Protein AF-A0A0A9VS03-F1 (afdb_monomer_lite)

Secondary structure (DSSP, 8-state):
--HHHHHHHHHHHHHTTTS-----HHHHHHHHHHHHHHHHHHHHHHHHHTT-TTSHHHHHHHHHHHHHHHHHHHHHHHHS---GGGHHHHHHHHHHHHHHHHHHHHHS--GGG-S-----------------------

Foldseek 3Di:
DPPPVVVVVVVVVVVVPPDPPPDDPLLVQLVVLLVVLVVLVVVLVVCVVVVVVVCNVVSLVVNVVSLVSLVVSLVVLVPDDGDPVCVVVSVVSNVSSVVSNVSSCVVPPDVVVPDDPPPPPPPPDDPPPPPPDDDDDD

Structure (mmCIF, N/CA/C/O backbone):
data_AF-A0A0A9VS03-F1
#
_entry.id   AF-A0A0A9VS03-F1
#
loop_
_atom_site.group_PDB
_atom_site.id
_atom_site.type_symbol
_atom_site.label_atom_id
_atom_site.label_alt_id
_atom_site.label_comp_id
_atom_site.label_asym_id
_atom_site.label_entity_id
_atom_site.label_seq_id
_atom_site.pdbx_PDB_ins_code
_atom_site.Cartn_x
_atom_site.Cartn_y
_atom_site.Cartn_z
_atom_site.occupancy
_atom_site.B_iso_or_equiv
_atom_site.auth_seq_id
_atom_site.auth_comp_id
_atom_site.auth_asym_id
_atom_site.auth_atom_id
_atom_site.pdbx_PDB_model_num
ATOM 1 N N . GLN A 1 1 ? -9.333 -26.840 -5.878 1.00 48.28 1 GLN A N 1
ATOM 2 C CA . GLN A 1 1 ? -10.543 -26.014 -5.694 1.00 48.28 1 GLN A CA 1
ATOM 3 C C . GLN A 1 1 ? -10.181 -24.786 -4.852 1.00 48.28 1 GLN A C 1
ATOM 5 O O . GLN A 1 1 ? -10.149 -24.906 -3.639 1.00 48.28 1 GLN A O 1
ATOM 10 N N . PRO A 1 2 ? -9.818 -23.644 -5.466 1.00 50.78 2 PRO A N 1
ATOM 11 C CA . PRO A 1 2 ? -9.518 -22.394 -4.753 1.00 50.78 2 PRO A CA 1
ATOM 12 C C . PRO A 1 2 ? -10.656 -21.353 -4.819 1.00 50.78 2 PRO A C 1
ATOM 14 O O . PRO A 1 2 ? -10.495 -20.239 -4.339 1.00 50.78 2 PRO A O 1
ATOM 17 N N . ALA A 1 3 ? -11.798 -21.688 -5.430 1.00 46.78 3 ALA A N 1
ATOM 18 C CA . ALA A 1 3 ? -12.882 -20.735 -5.681 1.00 46.78 3 ALA A CA 1
ATOM 19 C C . ALA A 1 3 ? -13.677 -20.356 -4.416 1.00 46.78 3 ALA A C 1
ATOM 21 O O . ALA A 1 3 ? -14.200 -19.251 -4.332 1.00 46.78 3 ALA A O 1
ATOM 22 N N . GLU A 1 4 ? -13.731 -21.222 -3.401 1.00 44.91 4 GLU A N 1
ATOM 23 C CA . GLU A 1 4 ? -14.587 -20.971 -2.232 1.00 44.91 4 GLU A CA 1
ATOM 24 C C . GLU A 1 4 ? -14.047 -19.891 -1.289 1.00 44.91 4 GLU A C 1
ATOM 26 O O . GLU A 1 4 ? -14.822 -19.188 -0.645 1.00 44.91 4 GLU A O 1
ATOM 31 N N . MET A 1 5 ? -12.728 -19.680 -1.258 1.00 49.25 5 MET A N 1
ATOM 32 C CA . MET A 1 5 ? -12.121 -18.692 -0.362 1.00 49.25 5 MET A CA 1
ATOM 33 C C . MET A 1 5 ? -12.408 -17.247 -0.805 1.00 49.25 5 MET A C 1
ATOM 35 O O . MET A 1 5 ? -12.591 -16.367 0.034 1.00 49.25 5 MET A O 1
ATOM 39 N N . TYR A 1 6 ? -12.524 -17.007 -2.117 1.00 47.53 6 TYR A N 1
ATOM 40 C CA . TYR A 1 6 ? -12.838 -15.685 -2.673 1.00 47.53 6 TYR A CA 1
ATOM 41 C C . TYR A 1 6 ? -14.302 -15.288 -2.457 1.00 47.53 6 TYR A C 1
ATOM 43 O O . TYR A 1 6 ? -14.601 -14.111 -2.254 1.00 47.53 6 TYR A O 1
ATOM 51 N N . HIS A 1 7 ? -15.220 -16.258 -2.448 1.00 41.38 7 HIS A N 1
ATOM 52 C CA . HIS A 1 7 ? -16.646 -15.987 -2.259 1.00 41.38 7 HIS A CA 1
ATOM 53 C C . HIS A 1 7 ? -16.989 -15.565 -0.829 1.00 41.38 7 HIS A C 1
ATOM 55 O O . HIS A 1 7 ? -17.869 -14.728 -0.640 1.00 41.38 7 HIS A O 1
ATOM 61 N N . ILE A 1 8 ? -16.264 -16.074 0.170 1.00 50.94 8 ILE A N 1
ATOM 62 C CA . ILE A 1 8 ? -16.481 -15.703 1.575 1.00 50.94 8 ILE A CA 1
ATOM 63 C C . ILE A 1 8 ? -16.052 -14.249 1.822 1.00 50.94 8 ILE A C 1
ATOM 65 O O . ILE A 1 8 ? -16.776 -13.499 2.474 1.00 50.94 8 ILE A O 1
ATOM 69 N N . ILE A 1 9 ? -14.927 -13.817 1.242 1.00 53.84 9 ILE A N 1
ATOM 70 C CA . ILE A 1 9 ? -14.449 -12.428 1.354 1.00 53.84 9 ILE A CA 1
ATOM 71 C C . ILE A 1 9 ? -15.432 -11.467 0.665 1.00 53.84 9 ILE A C 1
ATOM 73 O O . ILE A 1 9 ? -15.779 -10.425 1.222 1.00 53.84 9 ILE A O 1
ATOM 77 N N . LEU A 1 10 ? -15.951 -11.846 -0.508 1.00 50.28 10 LEU A N 1
ATOM 78 C CA . LEU A 1 10 ? -16.923 -11.038 -1.247 1.00 50.28 10 LEU A CA 1
ATOM 79 C C . LEU A 1 10 ? -18.283 -10.947 -0.527 1.00 50.28 10 LEU A C 1
ATOM 81 O O . LEU A 1 10 ? -18.893 -9.883 -0.496 1.00 50.28 10 LEU A O 1
ATOM 85 N N . ALA A 1 11 ? -18.757 -12.035 0.087 1.00 51.19 11 ALA A N 1
ATOM 86 C CA . ALA A 1 11 ? -20.044 -12.062 0.787 1.00 51.19 11 ALA A CA 1
ATOM 87 C C . ALA A 1 11 ? -20.045 -11.224 2.079 1.00 51.19 11 ALA A C 1
ATOM 89 O O . ALA A 1 11 ? -21.057 -10.596 2.407 1.00 51.19 11 ALA A O 1
ATOM 90 N N . VAL A 1 12 ? -18.906 -11.164 2.781 1.00 53.72 12 VAL A N 1
ATOM 91 C CA . VAL A 1 12 ? -18.717 -10.248 3.916 1.00 53.72 12 VAL A CA 1
ATOM 92 C C . VAL A 1 12 ? -18.774 -8.796 3.436 1.00 53.72 12 VAL A C 1
ATOM 94 O O . VAL A 1 12 ? -19.482 -7.997 4.039 1.00 53.72 12 VAL A O 1
ATOM 97 N N . LEU A 1 13 ? -18.124 -8.464 2.315 1.00 50.28 13 LEU A N 1
ATOM 98 C CA . LEU A 1 13 ? -18.147 -7.110 1.747 1.00 50.28 13 LEU A CA 1
ATOM 99 C C . LEU A 1 13 ? -19.544 -6.680 1.268 1.00 50.28 13 LEU A C 1
ATOM 101 O O . LEU A 1 13 ? -19.938 -5.539 1.489 1.00 50.28 13 LEU A O 1
ATOM 105 N N . VAL A 1 14 ? -20.325 -7.583 0.663 1.00 51.22 14 VAL A N 1
ATOM 106 C CA . VAL A 1 14 ? -21.663 -7.256 0.127 1.00 51.22 14 VAL A CA 1
ATOM 107 C C . VAL A 1 14 ? -22.730 -7.152 1.228 1.00 51.22 14 VAL A C 1
ATOM 109 O O . VAL A 1 14 ? -23.650 -6.344 1.111 1.00 51.22 14 VAL A O 1
ATOM 112 N N . SER A 1 15 ? -22.594 -7.885 2.339 1.00 47.66 15 SER A N 1
ATOM 113 C CA . SER A 1 15 ? -23.555 -7.807 3.459 1.00 47.66 15 SER A CA 1
ATOM 114 C C . SER A 1 15 ? -23.471 -6.493 4.251 1.00 47.66 15 SER A C 1
ATOM 116 O O . SER A 1 15 ? -24.389 -6.170 5.001 1.00 47.66 15 SER A O 1
ATOM 118 N N . LEU A 1 16 ? -22.408 -5.707 4.059 1.00 51.84 16 LEU A N 1
ATOM 119 C CA . LEU A 1 16 ? -22.243 -4.368 4.635 1.00 51.84 16 LEU A CA 1
ATOM 120 C C . LEU A 1 16 ? -22.946 -3.255 3.833 1.00 51.84 16 LEU A C 1
ATOM 122 O O . LEU A 1 16 ? -23.105 -2.153 4.349 1.00 51.84 16 LEU A O 1
ATOM 126 N N . VAL A 1 17 ? -23.411 -3.524 2.606 1.00 50.47 17 VAL A N 1
ATOM 127 C CA . VAL A 1 17 ? -23.938 -2.491 1.686 1.00 50.47 17 VAL A CA 1
ATOM 128 C C . VAL A 1 17 ? -25.408 -2.118 1.975 1.00 50.47 17 VAL A C 1
ATOM 130 O O . VAL A 1 17 ? -25.871 -1.058 1.565 1.00 50.47 17 VAL A O 1
ATOM 133 N N . GLY A 1 18 ? -26.159 -2.954 2.706 1.00 41.56 18 GLY A N 1
ATOM 134 C CA . GLY A 1 18 ? -27.603 -2.764 2.949 1.00 41.56 18 GLY A CA 1
ATOM 135 C C . GLY A 1 18 ? -27.980 -1.905 4.164 1.00 41.56 18 GLY A C 1
ATOM 136 O O . GLY A 1 18 ? -29.135 -1.513 4.316 1.00 41.56 18 GLY A O 1
ATOM 137 N N . THR A 1 19 ? -27.022 -1.589 5.028 1.00 45.44 19 THR A N 1
ATOM 138 C CA . THR A 1 19 ? -27.190 -0.663 6.155 1.00 45.44 19 THR A CA 1
ATOM 139 C C . THR A 1 19 ? -26.235 0.487 5.914 1.00 45.44 19 THR A C 1
ATOM 141 O O . THR A 1 19 ? -25.070 0.214 5.662 1.00 45.44 19 THR A O 1
ATOM 144 N N . ALA A 1 20 ? -26.691 1.740 5.967 1.00 44.69 20 ALA A N 1
ATOM 145 C CA . ALA A 1 20 ? -25.846 2.923 5.807 1.00 44.69 20 ALA A CA 1
ATOM 146 C C . ALA A 1 20 ? -24.777 3.002 6.919 1.00 44.69 20 ALA A C 1
ATOM 148 O O . ALA A 1 20 ? -24.897 3.753 7.880 1.00 44.69 20 ALA A O 1
ATOM 149 N N . TRP A 1 21 ? -23.734 2.185 6.799 1.00 50.12 21 TRP A N 1
ATOM 150 C CA . TRP A 1 21 ? -22.469 2.312 7.490 1.00 50.12 21 TRP A CA 1
ATOM 151 C C . TRP A 1 21 ? -21.654 3.274 6.647 1.00 50.12 21 TRP A C 1
ATOM 153 O O . TRP A 1 21 ? -20.935 2.861 5.741 1.00 50.12 21 TRP A O 1
ATOM 163 N N . SER A 1 22 ? -21.774 4.574 6.905 1.00 57.59 22 SER A N 1
ATOM 164 C CA . SER A 1 22 ? -20.686 5.456 6.504 1.00 57.59 22 SER A CA 1
ATOM 165 C C . SER A 1 22 ? -19.464 4.980 7.285 1.00 57.59 22 SER A C 1
ATOM 167 O O . SER A 1 22 ? -19.406 5.161 8.508 1.00 57.59 22 SER A O 1
ATOM 169 N N . LEU A 1 23 ? -18.541 4.293 6.610 1.00 66.44 23 LEU A N 1
ATOM 170 C CA . LEU A 1 23 ? -17.257 3.944 7.197 1.00 66.44 23 LEU A CA 1
ATOM 171 C C . LEU A 1 23 ? -16.657 5.234 7.775 1.00 66.44 23 LEU A C 1
ATOM 173 O O . LEU A 1 23 ? -16.741 6.285 7.132 1.00 66.44 23 LEU A O 1
ATOM 177 N N . PRO A 1 24 ? -16.063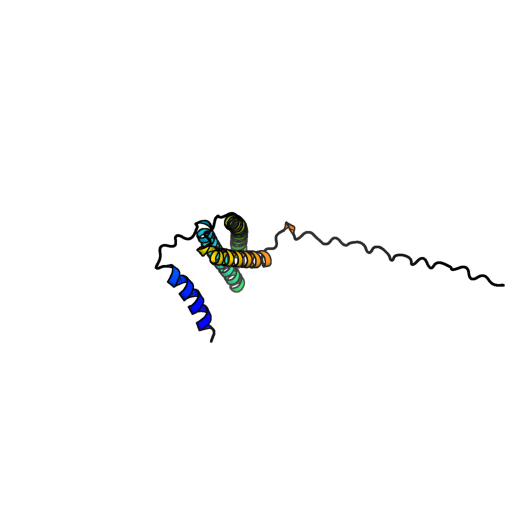 5.197 8.977 1.00 80.31 24 PRO A N 1
ATOM 178 C CA . PRO A 1 24 ? -15.243 6.302 9.440 1.00 80.31 24 PRO A CA 1
ATOM 179 C C . PRO A 1 24 ? -14.272 6.703 8.330 1.00 80.31 24 PRO A C 1
ATOM 181 O O . PRO A 1 24 ? -13.588 5.841 7.787 1.00 80.31 24 PRO A O 1
ATOM 184 N N . LYS A 1 25 ? -14.224 7.992 7.989 1.00 84.25 25 LYS A N 1
ATOM 185 C CA . LYS A 1 25 ? -13.494 8.510 6.821 1.00 84.25 25 LYS A CA 1
ATOM 186 C C . LYS A 1 25 ? -12.062 7.960 6.701 1.00 84.25 25 LYS A C 1
ATOM 188 O O . LYS A 1 25 ? -11.650 7.565 5.621 1.00 84.25 25 LYS A O 1
ATOM 193 N N . ALA A 1 26 ? -11.354 7.843 7.826 1.00 82.88 26 ALA A N 1
ATOM 194 C CA . ALA A 1 26 ? -9.999 7.293 7.873 1.00 82.88 26 ALA A CA 1
ATOM 195 C C . ALA A 1 26 ? -9.896 5.823 7.410 1.00 82.88 26 ALA A C 1
ATOM 197 O O . ALA A 1 26 ? -8.861 5.422 6.894 1.00 82.88 26 ALA A O 1
ATOM 198 N N . LEU A 1 27 ? -10.938 5.007 7.601 1.00 85.94 27 LEU A N 1
ATOM 199 C CA . LEU A 1 27 ? -10.982 3.633 7.087 1.00 85.94 27 LEU A CA 1
ATOM 200 C C . LEU A 1 27 ? -11.223 3.597 5.581 1.00 85.94 27 LEU A C 1
ATOM 202 O O . LEU A 1 27 ? -10.634 2.765 4.901 1.00 85.94 27 LEU A O 1
ATOM 206 N N . ASP A 1 28 ? -12.096 4.468 5.087 1.00 87.94 28 ASP A N 1
ATOM 207 C CA . ASP A 1 28 ? -12.437 4.531 3.667 1.00 87.94 28 ASP A CA 1
ATOM 208 C C . ASP A 1 28 ? -11.234 5.001 2.838 1.00 87.94 28 ASP A C 1
ATOM 210 O O . ASP A 1 28 ? -10.805 4.312 1.916 1.00 87.94 28 ASP A O 1
ATOM 214 N N . GLU A 1 29 ? -10.606 6.106 3.250 1.00 88.88 29 GLU A N 1
ATOM 215 C CA . GLU A 1 29 ? -9.399 6.637 2.603 1.00 88.88 29 GLU A CA 1
ATOM 216 C C . GLU A 1 29 ? -8.260 5.608 2.609 1.00 88.88 29 GLU A C 1
ATOM 218 O O . GLU A 1 29 ? -7.677 5.328 1.563 1.00 88.88 29 GLU A O 1
ATOM 223 N N . ALA A 1 30 ? -8.016 4.954 3.749 1.00 90.69 30 ALA A N 1
ATOM 224 C CA . ALA A 1 30 ? -7.001 3.911 3.853 1.00 90.69 30 ALA A CA 1
ATOM 225 C C . ALA A 1 30 ? -7.258 2.716 2.921 1.00 90.69 30 ALA A C 1
ATOM 227 O O . ALA A 1 30 ? -6.319 2.165 2.349 1.00 90.69 30 ALA A O 1
ATOM 228 N N . LEU A 1 31 ? -8.516 2.297 2.754 1.00 91.25 31 LEU A N 1
ATOM 229 C CA . LEU A 1 31 ? -8.870 1.210 1.837 1.00 91.25 31 LEU A CA 1
ATOM 230 C C . LEU A 1 31 ? -8.657 1.609 0.374 1.00 91.25 31 LEU A C 1
ATOM 232 O O . LEU A 1 31 ? -8.158 0.801 -0.411 1.00 91.25 31 LEU A O 1
ATOM 236 N N . ILE A 1 32 ? -9.003 2.846 0.013 1.00 90.75 32 ILE A N 1
ATOM 237 C CA . ILE A 1 32 ? -8.793 3.382 -1.336 1.00 90.75 32 ILE A CA 1
ATOM 238 C C . ILE A 1 32 ? -7.299 3.437 -1.661 1.00 90.75 32 ILE A C 1
ATOM 240 O O . ILE A 1 32 ? -6.882 2.965 -2.723 1.00 90.75 32 ILE A O 1
ATOM 244 N N . HIS A 1 33 ? -6.481 3.967 -0.750 1.00 93.19 33 HIS A N 1
ATOM 245 C CA . HIS A 1 33 ? -5.038 4.053 -0.955 1.00 93.19 33 HIS A CA 1
ATOM 246 C C . HIS A 1 33 ? -4.387 2.665 -0.988 1.00 93.19 33 HIS A C 1
ATOM 248 O O . HIS A 1 33 ? -3.566 2.410 -1.865 1.00 93.19 33 HIS A O 1
ATOM 254 N N . ALA A 1 34 ? -4.809 1.732 -0.126 1.00 91.69 34 ALA A N 1
ATOM 255 C CA . ALA A 1 34 ? -4.341 0.344 -0.168 1.00 91.69 34 ALA A CA 1
ATOM 256 C C . ALA A 1 34 ? -4.658 -0.336 -1.511 1.00 91.69 34 ALA A C 1
ATOM 258 O O . ALA A 1 34 ? -3.794 -0.982 -2.100 1.00 91.69 34 ALA A O 1
ATOM 259 N N . GLY A 1 35 ? -5.882 -0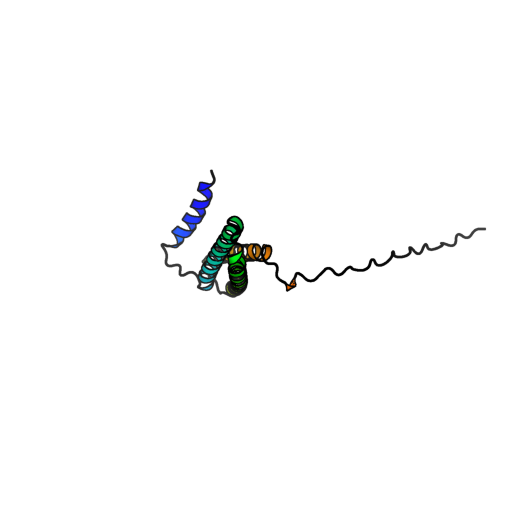.160 -2.023 1.00 90.19 35 GLY A N 1
ATOM 260 C CA . GLY A 1 35 ? -6.280 -0.702 -3.325 1.00 90.19 35 GLY A CA 1
ATOM 261 C C . GLY A 1 35 ? -5.518 -0.076 -4.495 1.00 90.19 35 GLY A C 1
ATOM 262 O O . GLY A 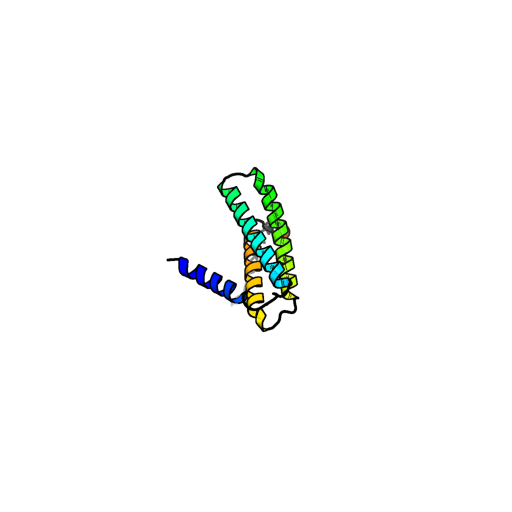1 35 ? -5.165 -0.773 -5.445 1.00 90.19 35 GLY A O 1
ATOM 263 N N . THR A 1 36 ? -5.228 1.223 -4.414 1.00 92.81 36 THR A N 1
ATOM 264 C CA . THR A 1 36 ? -4.430 1.934 -5.426 1.00 92.81 36 THR A CA 1
ATOM 265 C C . THR A 1 36 ? -2.993 1.412 -5.449 1.00 92.81 36 THR A C 1
ATOM 267 O O . THR A 1 36 ? -2.498 1.035 -6.510 1.00 92.81 36 THR A O 1
ATOM 270 N N . ALA A 1 37 ? -2.374 1.268 -4.275 1.00 93.25 37 ALA A N 1
ATOM 271 C CA . ALA A 1 37 ? -1.019 0.748 -4.143 1.00 93.25 37 ALA A CA 1
ATOM 272 C C . ALA A 1 37 ? -0.881 -0.694 -4.669 1.00 93.25 37 ALA A C 1
ATOM 274 O O . ALA A 1 37 ? 0.077 -1.000 -5.378 1.00 93.25 37 ALA A O 1
ATOM 275 N N . ASP A 1 38 ? -1.842 -1.585 -4.389 1.00 93.12 38 ASP A N 1
ATOM 276 C CA . ASP A 1 38 ? -1.822 -2.962 -4.918 1.00 93.12 38 ASP A CA 1
ATOM 277 C C . ASP A 1 38 ? -1.974 -2.994 -6.453 1.00 93.12 38 ASP A C 1
ATOM 279 O O . ASP A 1 38 ? -1.311 -3.781 -7.146 1.00 93.12 38 ASP A O 1
ATOM 283 N N . MET A 1 39 ? -2.787 -2.089 -7.015 1.00 93.69 39 MET A N 1
ATOM 284 C CA . MET A 1 39 ? -2.899 -1.902 -8.464 1.00 93.69 39 MET A CA 1
ATOM 285 C C . MET A 1 39 ? -1.577 -1.447 -9.089 1.00 93.69 39 MET A C 1
ATOM 287 O O . MET A 1 39 ? -1.157 -2.015 -10.105 1.00 93.69 39 MET A O 1
ATOM 291 N N . ASP A 1 40 ? -0.909 -0.463 -8.493 1.00 93.88 40 ASP A N 1
ATOM 292 C CA . ASP A 1 40 ? 0.365 0.051 -8.994 1.00 93.88 40 ASP A CA 1
ATOM 293 C C . ASP A 1 40 ? 1.495 -0.975 -8.841 1.00 93.88 40 ASP A C 1
ATOM 295 O O . ASP A 1 40 ? 2.292 -1.164 -9.766 1.00 93.88 40 ASP A O 1
ATOM 299 N N . LEU A 1 41 ? 1.505 -1.748 -7.752 1.00 93.31 41 LEU A N 1
ATOM 300 C CA . LEU A 1 41 ? 2.424 -2.870 -7.554 1.00 93.31 41 LEU A CA 1
ATOM 301 C C . LEU A 1 41 ? 2.216 -3.953 -8.628 1.00 93.31 41 LEU A C 1
ATOM 303 O O . LEU A 1 41 ? 3.169 -4.457 -9.233 1.00 93.31 41 LEU A O 1
ATOM 307 N N . SER A 1 42 ? 0.958 -4.280 -8.926 1.00 93.62 42 SER A N 1
ATOM 308 C CA . SER A 1 42 ? 0.593 -5.215 -9.994 1.00 93.62 42 SER A CA 1
ATOM 309 C C . SER A 1 42 ? 1.029 -4.710 -11.374 1.00 93.62 42 SER A C 1
ATOM 311 O O . SER A 1 42 ? 1.557 -5.479 -12.188 1.00 93.62 42 SER A O 1
ATOM 313 N N . ALA A 1 43 ? 0.856 -3.415 -11.648 1.00 93.06 43 ALA A N 1
ATOM 314 C CA . ALA A 1 43 ? 1.288 -2.782 -12.891 1.00 93.06 43 ALA A CA 1
ATOM 315 C C . ALA A 1 43 ? 2.820 -2.755 -13.029 1.00 93.06 43 ALA A C 1
ATOM 317 O O . ALA A 1 43 ? 3.350 -3.030 -14.113 1.00 93.06 43 ALA A O 1
ATOM 318 N N . PHE A 1 44 ? 3.538 -2.517 -11.931 1.00 94.00 44 PHE A N 1
ATOM 319 C CA . PHE A 1 44 ? 4.992 -2.612 -11.866 1.00 94.00 44 PHE A CA 1
ATOM 320 C C . PHE A 1 44 ? 5.482 -4.022 -12.230 1.00 94.00 44 PHE A C 1
ATOM 322 O O . PHE A 1 44 ? 6.296 -4.183 -13.145 1.00 94.00 44 PHE A O 1
ATOM 329 N N . TYR A 1 45 ? 4.941 -5.068 -11.594 1.00 93.31 45 TYR A N 1
ATOM 330 C CA . TYR A 1 45 ? 5.333 -6.449 -11.902 1.00 93.31 45 TYR A CA 1
ATOM 331 C C . TYR A 1 45 ? 4.974 -6.864 -13.328 1.00 93.31 45 TYR A C 1
ATOM 333 O O . TYR A 1 45 ? 5.742 -7.578 -13.979 1.00 93.31 45 TYR A O 1
ATOM 341 N N . LYS A 1 46 ? 3.837 -6.394 -13.850 1.00 94.44 46 LYS A N 1
ATOM 342 C CA . LYS A 1 46 ? 3.470 -6.597 -15.255 1.00 94.44 46 LYS A CA 1
ATOM 343 C C . LYS A 1 46 ? 4.504 -5.965 -16.190 1.00 94.44 46 LYS A C 1
ATOM 345 O O . LYS A 1 46 ? 4.966 -6.625 -17.113 1.00 94.44 46 LYS A O 1
ATOM 350 N N . THR A 1 47 ? 4.921 -4.735 -15.909 1.00 93.31 47 THR A N 1
ATOM 351 C CA . THR A 1 47 ? 5.940 -4.012 -16.685 1.00 93.31 47 THR A CA 1
ATOM 352 C C . THR A 1 47 ? 7.290 -4.736 -16.666 1.00 93.31 47 THR A C 1
ATOM 354 O O . THR A 1 47 ? 7.923 -4.886 -17.713 1.00 93.31 47 THR A O 1
ATOM 357 N N . LEU A 1 48 ? 7.705 -5.261 -15.505 1.00 91.88 48 LEU A N 1
ATOM 358 C CA . LEU A 1 48 ? 8.901 -6.103 -15.384 1.00 91.88 48 LEU A CA 1
ATOM 359 C C . LEU A 1 48 ? 8.807 -7.375 -16.229 1.00 91.88 48 LEU A C 1
ATOM 361 O O . LEU A 1 48 ? 9.753 -7.717 -16.940 1.00 91.88 48 LEU A O 1
ATOM 365 N N . ARG A 1 49 ? 7.669 -8.072 -16.161 1.00 94.56 49 ARG A N 1
ATOM 366 C CA . ARG A 1 49 ? 7.422 -9.294 -16.933 1.00 94.56 49 ARG A CA 1
ATOM 367 C C . ARG A 1 49 ? 7.473 -9.031 -18.436 1.00 94.56 49 ARG A C 1
ATOM 369 O O . ARG A 1 49 ? 8.055 -9.824 -19.175 1.00 94.56 49 ARG A O 1
ATOM 376 N N . ASP A 1 50 ? 6.911 -7.908 -18.864 1.00 95.94 50 ASP A N 1
ATOM 377 C CA . ASP A 1 50 ? 6.842 -7.498 -20.266 1.00 95.94 50 ASP A CA 1
ATOM 378 C C . ASP A 1 50 ? 8.172 -6.867 -20.752 1.00 95.94 50 ASP A C 1
ATOM 380 O O . ASP A 1 50 ? 8.315 -6.545 -21.931 1.00 95.94 50 ASP A O 1
ATOM 384 N N . LYS A 1 51 ? 9.177 -6.745 -19.864 1.00 94.62 51 LYS A N 1
ATOM 385 C CA . LYS A 1 51 ? 10.515 -6.169 -20.114 1.00 94.62 51 LYS A CA 1
ATOM 386 C C . LYS A 1 51 ? 10.484 -4.718 -20.606 1.00 94.62 51 LYS A C 1
ATOM 388 O O . LYS A 1 51 ? 11.425 -4.253 -21.252 1.00 94.62 51 LYS A O 1
ATOM 393 N N . ASP A 1 52 ? 9.426 -3.980 -20.278 1.00 92.94 52 ASP A N 1
ATOM 394 C CA . ASP A 1 52 ? 9.283 -2.566 -20.630 1.00 92.94 52 ASP A CA 1
ATOM 395 C C . ASP A 1 52 ? 9.971 -1.678 -19.582 1.00 92.94 52 ASP A C 1
ATOM 397 O O . ASP A 1 52 ? 9.352 -0.937 -18.818 1.00 92.94 52 ASP A O 1
ATOM 401 N N . TYR A 1 53 ? 11.303 -1.760 -19.535 1.00 91.75 53 TYR A N 1
ATOM 402 C CA . TYR A 1 53 ? 12.119 -1.070 -18.529 1.00 91.75 53 TYR A CA 1
ATOM 403 C C . TYR A 1 53 ? 12.004 0.461 -18.579 1.00 91.75 53 TYR A C 1
ATOM 405 O O . TYR A 1 53 ? 12.362 1.135 -17.617 1.00 91.75 53 TYR A O 1
ATOM 413 N N . ARG A 1 54 ? 11.489 1.024 -19.681 1.00 93.44 54 ARG A N 1
ATOM 414 C CA . ARG A 1 54 ? 11.347 2.475 -19.867 1.00 93.44 54 ARG A CA 1
ATOM 415 C C . ARG A 1 54 ? 10.328 3.088 -18.909 1.00 93.44 54 ARG A C 1
ATOM 417 O O . ARG A 1 54 ? 10.485 4.247 -18.547 1.00 93.44 54 ARG A O 1
ATOM 424 N N . LYS A 1 55 ? 9.315 2.319 -18.498 1.00 90.88 55 LYS A N 1
ATOM 425 C CA . LYS A 1 55 ? 8.252 2.776 -17.588 1.00 90.88 55 LYS A CA 1
ATOM 426 C C . LYS A 1 55 ? 8.555 2.525 -16.116 1.00 90.88 55 LYS A C 1
ATOM 428 O O . LYS A 1 55 ? 7.869 3.066 -15.257 1.00 90.88 55 LYS A O 1
ATOM 433 N N . LEU A 1 56 ? 9.576 1.725 -15.799 1.00 89.12 56 LEU A N 1
ATOM 434 C CA . LEU A 1 56 ? 9.903 1.411 -14.407 1.00 89.12 56 LEU A CA 1
ATOM 435 C C . LEU A 1 56 ? 10.206 2.644 -13.552 1.00 89.12 56 LEU A C 1
ATOM 437 O O . LEU A 1 56 ? 9.720 2.661 -12.427 1.00 89.12 56 LEU A O 1
ATOM 441 N N . PRO A 1 57 ? 10.942 3.673 -14.027 1.00 91.75 57 PRO A N 1
ATOM 442 C CA . PRO A 1 57 ? 11.176 4.868 -13.220 1.00 91.75 57 PRO A CA 1
ATOM 443 C C . PRO A 1 57 ? 9.880 5.550 -12.768 1.00 91.75 57 PRO A C 1
ATOM 445 O O . PRO A 1 57 ? 9.787 5.954 -11.617 1.00 91.75 57 PRO A O 1
ATOM 448 N N . GLU A 1 58 ? 8.864 5.613 -13.636 1.00 93.06 58 GLU A N 1
ATOM 449 C CA . GLU A 1 58 ? 7.555 6.184 -13.295 1.00 93.06 58 GLU A CA 1
ATOM 450 C C . GLU A 1 58 ? 6.866 5.373 -12.190 1.00 93.06 58 GLU A C 1
ATOM 452 O O . GLU A 1 58 ? 6.378 5.940 -11.214 1.00 93.06 58 GLU A O 1
ATOM 457 N N . TYR A 1 59 ? 6.867 4.042 -12.310 1.00 92.25 59 TYR A N 1
ATOM 458 C CA . TYR A 1 59 ? 6.283 3.173 -11.289 1.00 92.25 59 TYR A CA 1
ATOM 459 C C . TYR A 1 59 ? 7.058 3.210 -9.970 1.00 92.25 59 TYR A C 1
ATOM 461 O O . TYR A 1 59 ? 6.440 3.153 -8.915 1.00 92.25 59 TYR A O 1
ATOM 469 N N . TYR A 1 60 ? 8.385 3.350 -10.000 1.00 90.50 60 TYR A N 1
ATOM 470 C CA . TYR A 1 60 ? 9.173 3.538 -8.782 1.00 90.50 60 TYR A CA 1
ATOM 471 C C . TYR A 1 60 ? 8.771 4.821 -8.044 1.00 90.50 60 TYR A C 1
ATOM 473 O O . TYR A 1 60 ? 8.605 4.787 -6.828 1.00 90.50 60 TYR A O 1
ATOM 481 N N . THR A 1 61 ? 8.567 5.932 -8.758 1.00 91.81 61 THR A N 1
ATOM 482 C CA . THR A 1 61 ? 8.095 7.182 -8.143 1.00 91.81 61 THR A CA 1
ATOM 483 C C . THR A 1 61 ? 6.701 7.022 -7.538 1.00 91.81 61 THR A C 1
ATOM 485 O O . THR A 1 61 ? 6.516 7.393 -6.381 1.00 91.81 61 THR A O 1
ATOM 488 N N . LYS A 1 62 ? 5.756 6.408 -8.264 1.00 93.38 62 LYS A N 1
ATOM 489 C CA . LYS A 1 62 ? 4.398 6.153 -7.748 1.00 93.38 62 LYS A CA 1
ATOM 490 C C . LYS A 1 62 ? 4.410 5.288 -6.493 1.00 93.38 62 LYS A C 1
ATOM 492 O O . LYS A 1 62 ? 3.875 5.696 -5.474 1.00 93.38 62 LYS A O 1
ATOM 497 N N . LEU A 1 63 ? 5.127 4.165 -6.513 1.00 93.62 63 LEU A N 1
ATOM 498 C CA . LEU A 1 63 ? 5.215 3.273 -5.354 1.00 93.62 63 LEU A CA 1
ATOM 499 C C . LEU A 1 63 ? 5.879 3.948 -4.141 1.00 93.62 63 LEU A C 1
ATOM 501 O O . LEU A 1 63 ? 5.536 3.653 -2.995 1.00 93.62 63 LEU A O 1
ATOM 505 N N . GLU A 1 64 ? 6.820 4.872 -4.357 1.00 92.38 64 GLU A N 1
ATOM 506 C CA . GLU A 1 64 ? 7.387 5.666 -3.265 1.00 92.38 64 GLU A CA 1
ATOM 507 C C . GLU A 1 64 ? 6.359 6.635 -2.655 1.00 92.38 64 GLU A C 1
ATOM 509 O O . GLU A 1 64 ? 6.324 6.801 -1.429 1.00 92.38 64 GLU A O 1
ATOM 514 N N . GLU A 1 65 ? 5.534 7.270 -3.488 1.00 93.94 65 GLU A N 1
ATOM 515 C CA . GLU A 1 65 ? 4.421 8.122 -3.059 1.00 93.94 65 GLU A CA 1
ATOM 516 C C . GLU A 1 65 ? 3.365 7.307 -2.309 1.00 93.94 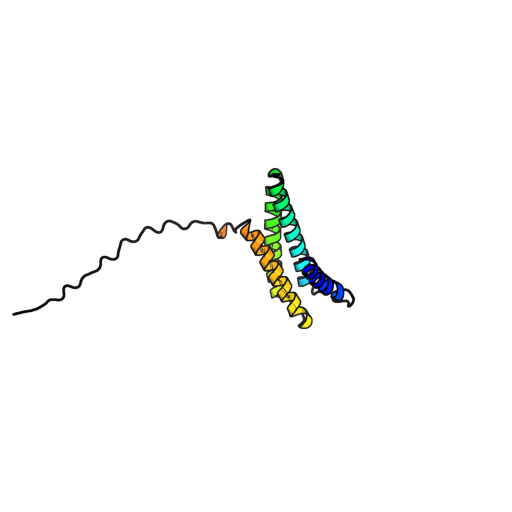65 GLU A C 1
ATOM 518 O O . GLU A 1 65 ? 3.028 7.661 -1.176 1.00 93.94 65 GLU A O 1
ATOM 523 N N . ASP A 1 66 ? 2.950 6.164 -2.860 1.00 93.50 66 ASP A N 1
ATOM 524 C CA . ASP A 1 66 ? 2.015 5.231 -2.230 1.00 93.50 66 ASP A CA 1
ATOM 525 C C . ASP A 1 66 ? 2.508 4.831 -0.846 1.00 93.50 66 ASP A C 1
ATOM 527 O O . ASP A 1 66 ? 1.792 4.955 0.143 1.00 93.50 66 ASP A O 1
ATOM 531 N N . ARG A 1 67 ? 3.780 4.446 -0.717 1.00 92.69 67 ARG A N 1
ATOM 532 C CA . ARG A 1 67 ? 4.364 4.087 0.581 1.00 92.69 67 ARG A CA 1
ATOM 533 C C . ARG A 1 67 ? 4.272 5.222 1.604 1.00 92.69 67 ARG A C 1
ATOM 535 O O . ARG A 1 67 ? 4.057 4.951 2.786 1.00 92.69 67 ARG A O 1
ATOM 542 N N . LYS A 1 68 ? 4.463 6.481 1.193 1.00 93.38 68 LYS A N 1
ATOM 543 C CA . LYS A 1 68 ? 4.325 7.649 2.085 1.00 93.38 68 LYS A CA 1
ATOM 544 C C . LYS A 1 68 ? 2.868 7.842 2.505 1.00 93.38 68 LYS A C 1
ATOM 546 O O . LYS A 1 68 ? 2.616 8.074 3.685 1.00 93.38 68 LYS A O 1
ATOM 551 N N . ILE A 1 69 ? 1.934 7.705 1.566 1.00 94.56 69 ILE A N 1
ATOM 552 C CA . ILE A 1 69 ? 0.492 7.800 1.820 1.00 94.56 69 ILE A CA 1
ATOM 553 C C . ILE A 1 69 ? 0.052 6.698 2.789 1.00 94.56 69 ILE A C 1
ATOM 555 O O . ILE A 1 69 ? -0.494 7.007 3.842 1.00 94.56 69 ILE A O 1
ATOM 559 N N . LEU A 1 70 ? 0.408 5.440 2.526 1.00 93.50 70 LEU A N 1
ATOM 560 C CA . LEU A 1 70 ? 0.055 4.306 3.382 1.00 93.50 70 LEU A CA 1
ATOM 561 C C . LEU A 1 70 ? 0.627 4.448 4.802 1.00 93.50 70 LEU A C 1
ATOM 563 O O . LEU A 1 70 ? -0.075 4.186 5.778 1.00 93.50 70 LEU A O 1
ATOM 567 N N . LYS A 1 71 ? 1.881 4.910 4.956 1.00 93.19 71 LYS A N 1
ATOM 568 C CA . LYS A 1 71 ? 2.458 5.208 6.284 1.00 93.19 71 LYS A CA 1
ATOM 569 C C . LYS A 1 71 ? 1.644 6.288 7.015 1.00 93.19 71 LYS A C 1
ATOM 571 O O . LYS A 1 71 ? 1.395 6.159 8.215 1.00 93.19 71 LYS A O 1
ATOM 576 N N . ASN A 1 72 ? 1.199 7.326 6.307 1.00 93.81 72 ASN A N 1
ATOM 577 C CA . ASN A 1 72 ? 0.335 8.359 6.880 1.00 93.81 72 ASN A CA 1
ATOM 578 C C . ASN A 1 72 ? -1.045 7.804 7.261 1.00 93.81 72 ASN A C 1
ATOM 580 O O . ASN A 1 72 ? -1.543 8.136 8.336 1.00 93.81 72 ASN A O 1
ATOM 584 N N . ASP A 1 73 ? -1.627 6.922 6.449 1.00 91.31 73 ASP A N 1
ATOM 585 C CA . ASP A 1 73 ? -2.917 6.286 6.730 1.00 91.31 73 ASP A CA 1
ATOM 586 C C . ASP A 1 73 ? -2.857 5.391 7.967 1.00 91.31 73 ASP A C 1
ATOM 588 O O . ASP A 1 73 ? -3.779 5.406 8.782 1.00 91.31 73 ASP A O 1
ATOM 592 N N . VAL A 1 74 ? -1.752 4.665 8.175 1.00 92.25 74 VAL A N 1
ATOM 593 C CA . VAL A 1 74 ? -1.523 3.906 9.415 1.00 92.25 74 VAL A CA 1
ATOM 594 C C . VAL A 1 74 ? -1.566 4.840 10.625 1.00 92.25 74 VAL A C 1
ATOM 596 O O . VAL A 1 74 ? -2.271 4.555 11.600 1.00 92.25 74 VAL A O 1
ATOM 599 N N . HIS A 1 75 ? -0.865 5.975 10.566 1.00 91.06 75 HIS A N 1
ATOM 600 C CA . HIS A 1 75 ? -0.888 6.970 11.639 1.00 91.06 75 HIS A CA 1
ATOM 601 C C . HIS A 1 75 ? -2.281 7.588 11.833 1.00 91.06 75 HIS A C 1
ATOM 603 O O . HIS A 1 75 ? -2.735 7.738 12.970 1.00 91.06 75 HIS A O 1
ATOM 609 N N . ALA A 1 76 ? -2.989 7.908 10.749 1.00 88.31 76 ALA A N 1
ATOM 610 C CA . ALA A 1 76 ? -4.344 8.445 10.805 1.00 88.31 76 ALA A CA 1
ATOM 611 C C . ALA A 1 76 ? -5.314 7.441 11.443 1.00 88.31 76 ALA A C 1
ATOM 613 O O . ALA A 1 76 ? -6.056 7.792 12.358 1.00 88.31 76 ALA A O 1
ATOM 614 N N . LEU A 1 77 ? -5.255 6.168 11.044 1.00 89.06 77 LEU A N 1
ATOM 615 C CA . LEU A 1 77 ? -6.071 5.095 11.608 1.00 89.06 77 LEU A CA 1
ATOM 616 C C . LEU A 1 77 ? -5.775 4.843 13.080 1.00 89.06 77 LEU A C 1
ATOM 618 O O . LEU A 1 77 ? -6.706 4.590 13.844 1.00 89.06 77 LEU A O 1
ATOM 622 N N . GLN A 1 78 ? -4.509 4.892 13.498 1.00 87.88 78 GLN A N 1
ATOM 623 C CA . GLN A 1 78 ? -4.138 4.743 14.907 1.00 87.88 78 GLN A CA 1
ATOM 624 C C . GLN A 1 78 ? -4.809 5.816 15.769 1.00 87.88 78 GLN A C 1
ATOM 626 O O . GLN A 1 78 ? -5.408 5.462 16.787 1.00 87.88 78 GLN A O 1
ATOM 631 N N . ASN A 1 79 ? -4.789 7.068 15.305 1.00 87.88 79 ASN A N 1
ATOM 632 C CA . ASN A 1 79 ? -5.329 8.232 16.010 1.00 87.88 79 ASN A CA 1
ATOM 633 C C . ASN A 1 79 ? -6.840 8.441 15.824 1.00 87.88 79 ASN A C 1
ATOM 635 O O . ASN A 1 79 ? -7.444 9.206 16.569 1.00 87.88 79 ASN A O 1
ATOM 639 N N . ALA A 1 80 ? -7.464 7.780 14.847 1.00 86.12 80 ALA A N 1
ATOM 640 C CA . ALA A 1 80 ? -8.891 7.913 14.595 1.00 86.12 80 ALA A CA 1
ATOM 641 C C . ALA A 1 80 ? -9.729 7.304 15.731 1.00 86.12 80 ALA A C 1
ATOM 643 O O . ALA A 1 80 ? -9.534 6.144 16.128 1.00 86.12 80 ALA A O 1
ATOM 644 N N . GLU A 1 81 ? -10.718 8.072 16.192 1.00 85.19 81 GLU A N 1
ATOM 645 C CA . GLU A 1 81 ? -11.788 7.592 17.063 1.00 85.19 81 GLU A CA 1
ATOM 646 C C . GLU A 1 81 ? -12.736 6.709 16.247 1.00 85.19 81 GLU A C 1
ATOM 648 O O . GLU A 1 81 ? -13.539 7.176 15.441 1.00 85.19 81 GLU A O 1
ATOM 653 N N . ILE A 1 82 ? -12.590 5.396 16.419 1.00 81.81 82 ILE A N 1
ATOM 654 C CA . ILE A 1 82 ? -13.344 4.383 15.681 1.00 81.81 82 ILE A CA 1
ATOM 655 C C . ILE A 1 82 ? -14.341 3.743 16.654 1.00 81.81 82 ILE A C 1
ATOM 657 O O . ILE A 1 82 ? -13.918 3.298 17.727 1.00 81.81 82 ILE A O 1
ATOM 661 N N . PRO A 1 83 ? -15.639 3.668 16.307 1.00 83.69 83 PRO A N 1
ATOM 662 C CA . PRO A 1 83 ? -16.644 3.057 17.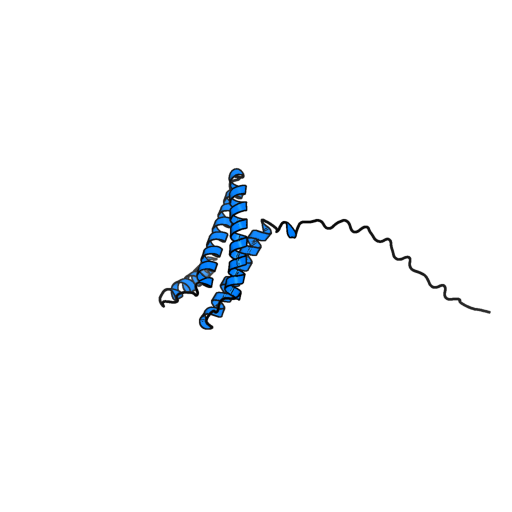167 1.00 83.69 83 PRO A CA 1
ATOM 663 C C . PRO A 1 83 ? -16.326 1.582 17.427 1.00 83.69 83 PRO A C 1
ATOM 665 O O . PRO A 1 83 ? -15.733 0.896 16.591 1.00 83.69 83 PRO A O 1
ATOM 668 N N . GLU A 1 84 ? -16.765 1.072 18.578 1.00 82.19 84 GLU A N 1
ATOM 669 C CA . GLU A 1 84 ? -16.417 -0.280 19.034 1.00 82.19 84 GLU A CA 1
ATOM 670 C C . GLU A 1 84 ? -16.812 -1.374 18.042 1.00 82.19 84 GLU A C 1
ATOM 672 O O . GLU A 1 84 ? -16.065 -2.324 17.807 1.00 82.19 84 GLU A O 1
ATOM 677 N N . SER A 1 85 ? -17.949 -1.175 17.380 1.00 81.75 85 SER A N 1
ATOM 678 C CA . SER A 1 85 ? -18.473 -2.052 16.338 1.00 81.75 85 SER A CA 1
ATOM 679 C C . SER A 1 85 ? -17.558 -2.173 15.108 1.00 81.75 85 SER A C 1
ATOM 681 O O . SER A 1 85 ? -17.638 -3.165 14.390 1.00 81.75 85 SER A O 1
ATOM 683 N N . ALA A 1 86 ? -16.661 -1.208 14.876 1.00 82.38 86 ALA A N 1
ATOM 684 C CA . ALA A 1 86 ? -15.743 -1.156 13.737 1.00 82.38 86 ALA A CA 1
ATOM 685 C C . ALA A 1 86 ? -14.273 -1.443 14.109 1.00 82.38 86 ALA A C 1
ATOM 687 O O . ALA A 1 86 ? -13.399 -1.394 13.242 1.00 82.38 86 ALA A O 1
ATOM 688 N N . LYS A 1 87 ? -13.960 -1.793 15.366 1.00 85.44 87 LYS A N 1
ATOM 689 C CA . LYS A 1 87 ? -12.578 -2.112 15.781 1.00 85.44 87 LYS A CA 1
ATOM 690 C C . LYS A 1 87 ? -11.975 -3.304 15.041 1.00 85.44 87 LYS A C 1
ATOM 692 O O . LYS A 1 87 ? -10.788 -3.286 14.717 1.00 85.44 87 LYS A O 1
ATOM 697 N N . ALA A 1 88 ? -12.780 -4.330 14.767 1.00 86.94 88 ALA A N 1
ATOM 698 C CA . ALA A 1 88 ? -12.331 -5.482 13.988 1.00 86.94 88 ALA A CA 1
ATOM 699 C C . ALA A 1 88 ? -11.927 -5.060 12.568 1.00 86.94 88 ALA A C 1
ATOM 701 O O . ALA A 1 88 ? -10.859 -5.439 12.093 1.00 86.94 88 ALA A O 1
ATOM 702 N N . LEU A 1 89 ? -12.736 -4.203 11.937 1.00 85.50 89 LEU A N 1
ATOM 703 C CA . LEU A 1 89 ? -12.440 -3.644 10.623 1.00 85.50 89 LEU A CA 1
ATOM 704 C C . LEU A 1 89 ? -11.176 -2.774 10.653 1.00 85.50 89 LEU A C 1
ATOM 706 O O . LEU A 1 89 ? -10.303 -2.972 9.819 1.00 85.50 89 LEU A O 1
ATOM 710 N N . LYS A 1 90 ? -11.009 -1.902 11.659 1.00 88.12 90 LYS A N 1
ATOM 711 C CA . LYS A 1 90 ? -9.760 -1.144 11.875 1.00 88.12 90 LYS A CA 1
ATOM 712 C C . LYS A 1 90 ? -8.538 -2.046 11.905 1.00 88.12 90 LYS A C 1
ATOM 714 O O . LYS A 1 90 ? -7.558 -1.761 11.225 1.00 88.12 90 LYS A O 1
ATOM 719 N N . ARG A 1 91 ? -8.603 -3.146 12.654 1.00 89.00 91 ARG A N 1
ATOM 720 C CA . ARG A 1 91 ? -7.492 -4.095 12.738 1.00 89.00 91 ARG A CA 1
ATOM 721 C C . ARG A 1 91 ? -7.198 -4.758 11.392 1.00 89.00 91 ARG A C 1
ATOM 723 O O . ARG A 1 91 ? -6.033 -4.919 11.051 1.00 89.00 91 ARG A O 1
ATOM 730 N N . LEU A 1 92 ? -8.229 -5.130 10.635 1.00 88.94 92 LEU A N 1
ATOM 731 C CA . LEU A 1 92 ? -8.059 -5.702 9.297 1.00 88.94 92 LEU A CA 1
ATOM 732 C C . LEU A 1 92 ? -7.415 -4.704 8.332 1.00 88.94 92 LEU A C 1
ATOM 734 O O . LEU A 1 92 ? -6.462 -5.064 7.651 1.00 88.94 92 LEU A O 1
ATOM 738 N N . VAL A 1 93 ? -7.880 -3.453 8.316 1.00 89.69 93 VAL A N 1
ATOM 739 C CA . VAL A 1 93 ? -7.301 -2.405 7.463 1.00 89.69 93 VAL A CA 1
ATOM 740 C C . VAL A 1 93 ? -5.850 -2.125 7.847 1.00 89.69 93 VAL A C 1
ATOM 742 O O . VAL A 1 93 ? -5.005 -2.042 6.968 1.00 89.69 93 VAL A O 1
ATOM 745 N N . GLN A 1 94 ? -5.521 -2.077 9.140 1.00 91.69 94 GLN A N 1
ATOM 746 C CA . GLN A 1 94 ? -4.128 -1.939 9.585 1.00 91.69 94 GLN A CA 1
ATOM 747 C C . GLN A 1 94 ? -3.236 -3.075 9.069 1.00 91.69 94 GLN A C 1
ATOM 749 O O . GLN A 1 94 ? -2.160 -2.807 8.550 1.00 91.69 94 GLN A O 1
ATOM 754 N N . ILE A 1 95 ? -3.702 -4.327 9.141 1.00 91.44 95 ILE A N 1
ATOM 755 C CA . ILE A 1 95 ? -2.958 -5.476 8.602 1.00 91.44 95 ILE A CA 1
ATOM 756 C C . ILE A 1 95 ? -2.757 -5.341 7.088 1.00 91.44 95 ILE A C 1
ATOM 758 O O . ILE A 1 95 ? -1.670 -5.636 6.598 1.00 91.44 95 ILE A O 1
ATOM 762 N N . LEU A 1 96 ? -3.783 -4.905 6.351 1.00 91.06 96 LEU A N 1
ATOM 763 C CA . LEU A 1 96 ? -3.685 -4.689 4.905 1.00 91.06 96 LEU A CA 1
ATOM 764 C C . LEU A 1 96 ? -2.648 -3.610 4.572 1.00 91.06 96 LEU A C 1
ATOM 766 O O . LEU A 1 96 ? -1.779 -3.842 3.737 1.00 91.06 96 LEU A O 1
ATOM 770 N N . LEU A 1 97 ? -2.685 -2.470 5.266 1.00 92.00 97 LEU A N 1
ATOM 771 C CA . LEU A 1 97 ? -1.703 -1.401 5.079 1.00 92.00 97 LEU A CA 1
ATOM 772 C C . LEU A 1 97 ? -0.277 -1.880 5.371 1.00 92.00 97 LEU A C 1
ATOM 774 O O . LEU A 1 97 ? 0.620 -1.644 4.566 1.00 92.00 97 LEU A O 1
ATOM 778 N N . ASP A 1 98 ? -0.070 -2.595 6.480 1.00 92.38 98 ASP A N 1
ATOM 779 C CA . ASP A 1 98 ? 1.243 -3.138 6.843 1.00 92.38 98 ASP A CA 1
ATOM 780 C C . ASP A 1 98 ? 1.763 -4.118 5.779 1.00 92.38 98 ASP A C 1
ATOM 782 O O . ASP A 1 98 ? 2.951 -4.110 5.448 1.00 92.38 98 ASP A O 1
ATOM 786 N N . GLN A 1 99 ? 0.880 -4.945 5.208 1.00 92.62 99 GLN A N 1
ATOM 787 C CA . GLN A 1 99 ? 1.229 -5.862 4.123 1.00 92.62 99 GLN A CA 1
ATOM 788 C C . GLN A 1 99 ? 1.648 -5.116 2.855 1.00 92.62 99 GLN A C 1
ATOM 790 O O . GLN A 1 99 ? 2.683 -5.456 2.280 1.00 92.62 99 GLN A O 1
ATOM 795 N N . GLU A 1 100 ? 0.892 -4.104 2.425 1.00 91.88 100 GLU A N 1
ATOM 796 C CA . GLU A 1 100 ? 1.240 -3.326 1.230 1.00 91.88 100 GLU A CA 1
ATOM 797 C C . GLU A 1 100 ? 2.542 -2.544 1.421 1.00 91.88 100 GLU A C 1
ATOM 799 O O . GLU A 1 100 ? 3.436 -2.607 0.574 1.00 91.88 100 GLU A O 1
ATOM 804 N N . ILE A 1 101 ? 2.723 -1.898 2.578 1.00 92.94 101 ILE A N 1
ATOM 805 C CA . ILE A 1 101 ? 3.976 -1.213 2.919 1.00 92.94 101 ILE A CA 1
ATOM 806 C C . ILE A 1 101 ? 5.149 -2.196 2.871 1.00 92.94 101 ILE A C 1
ATOM 808 O O . ILE A 1 101 ? 6.188 -1.879 2.290 1.00 92.94 101 ILE A O 1
ATOM 812 N N . PHE A 1 102 ? 4.987 -3.394 3.440 1.00 92.38 102 PHE A N 1
ATOM 813 C CA . PHE A 1 102 ? 6.027 -4.418 3.434 1.00 92.38 102 PHE A CA 1
ATOM 814 C C . PHE A 1 102 ? 6.394 -4.867 2.013 1.00 92.38 102 PHE A C 1
ATOM 816 O O . PHE A 1 102 ? 7.581 -4.962 1.694 1.00 92.38 102 PHE A O 1
ATOM 823 N N . LYS A 1 103 ? 5.404 -5.102 1.138 1.00 90.94 103 LYS A N 1
ATOM 824 C CA . LYS A 1 103 ? 5.648 -5.450 -0.273 1.00 90.94 103 LYS A CA 1
ATOM 825 C C . LYS A 1 103 ? 6.443 -4.353 -0.983 1.00 90.94 103 LYS A C 1
ATOM 827 O O . LYS A 1 103 ? 7.447 -4.652 -1.632 1.00 90.94 103 LYS A O 1
ATOM 832 N N . ILE A 1 104 ? 6.032 -3.091 -0.828 1.00 90.44 104 ILE A N 1
ATOM 833 C CA . ILE A 1 104 ? 6.714 -1.952 -1.456 1.00 90.44 104 ILE A CA 1
ATOM 834 C C . ILE A 1 104 ? 8.131 -1.794 -0.893 1.00 90.44 104 ILE A C 1
ATOM 836 O O . ILE A 1 104 ? 9.076 -1.591 -1.651 1.00 90.44 104 ILE A O 1
ATOM 840 N N . GLN A 1 105 ? 8.322 -1.939 0.419 1.00 89.12 105 GLN A N 1
ATOM 841 C CA . GLN A 1 105 ? 9.641 -1.837 1.049 1.00 89.12 105 GLN A CA 1
ATOM 842 C C . GLN A 1 105 ? 10.585 -2.971 0.631 1.00 89.12 105 GLN A C 1
ATOM 844 O O . GLN A 1 105 ? 11.780 -2.737 0.463 1.00 89.12 105 GLN A O 1
ATOM 849 N N . GLY A 1 106 ? 10.068 -4.183 0.410 1.00 86.38 106 GLY A N 1
ATOM 850 C CA . GLY A 1 106 ? 10.845 -5.291 -0.151 1.00 86.38 106 GLY A CA 1
ATOM 851 C C . GLY A 1 106 ? 11.350 -5.014 -1.572 1.00 86.38 106 GLY A C 1
ATOM 852 O O . GLY A 1 106 ? 12.401 -5.520 -1.960 1.00 86.38 106 GLY A O 1
ATOM 853 N N . LEU A 1 107 ? 10.629 -4.187 -2.334 1.00 86.06 107 LEU A N 1
ATOM 854 C CA . LEU A 1 107 ? 11.033 -3.740 -3.666 1.00 86.06 107 LEU A CA 1
ATOM 855 C C . LEU A 1 107 ? 11.979 -2.528 -3.623 1.00 86.06 107 LEU A C 1
ATOM 857 O O . LEU A 1 107 ? 12.928 -2.449 -4.403 1.00 86.06 107 LEU A O 1
ATOM 861 N N . MET A 1 108 ? 11.696 -1.581 -2.731 1.00 81.62 108 MET A N 1
ATOM 862 C CA . MET A 1 108 ? 12.389 -0.305 -2.572 1.00 81.62 108 MET A CA 1
ATOM 863 C C . MET A 1 108 ? 12.733 -0.089 -1.092 1.00 81.62 108 MET A C 1
ATOM 865 O O . MET A 1 108 ? 11.974 0.571 -0.369 1.00 81.62 108 MET A O 1
ATOM 869 N N . PRO A 1 109 ? 13.859 -0.637 -0.607 1.00 73.94 109 PRO A N 1
ATOM 870 C CA . PRO A 1 109 ? 14.276 -0.409 0.767 1.00 73.94 109 PRO A CA 1
ATOM 871 C C . PRO A 1 109 ? 14.527 1.085 0.992 1.00 73.94 109 PRO A C 1
ATOM 873 O O . PRO A 1 109 ? 15.011 1.793 0.105 1.00 73.94 109 PRO A O 1
ATOM 876 N N . ASP A 1 110 ? 14.181 1.578 2.181 1.00 66.44 110 ASP A N 1
ATOM 877 C CA . ASP A 1 110 ? 14.503 2.947 2.569 1.00 66.44 110 ASP A CA 1
ATOM 878 C C . ASP A 1 110 ? 16.025 3.145 2.485 1.00 66.44 110 ASP A C 1
ATOM 880 O O . ASP A 1 110 ? 16.795 2.393 3.079 1.00 66.44 110 ASP A O 1
ATOM 884 N N . GLN A 1 111 ? 16.480 4.164 1.746 1.00 60.69 111 GLN A N 1
ATOM 885 C CA . GLN A 1 111 ? 17.916 4.457 1.615 1.00 60.69 111 GLN A CA 1
ATOM 886 C C . GLN A 1 111 ? 18.577 4.776 2.970 1.00 60.69 111 GLN A C 1
ATOM 888 O O . GLN A 1 111 ? 19.797 4.703 3.092 1.00 60.69 111 GLN A O 1
ATOM 893 N N . ALA A 1 112 ? 17.777 5.085 3.998 1.00 54.22 112 ALA A N 1
ATOM 894 C CA . ALA A 1 112 ? 18.228 5.258 5.376 1.00 54.22 112 ALA A CA 1
ATOM 895 C C . ALA A 1 112 ? 18.728 3.950 6.027 1.00 54.22 112 ALA A C 1
ATOM 897 O O . ALA A 1 112 ? 19.585 4.013 6.905 1.00 54.22 112 ALA A O 1
ATOM 898 N N . ASP A 1 113 ? 18.262 2.785 5.563 1.00 51.72 113 ASP A N 1
ATOM 899 C CA . ASP A 1 113 ? 18.673 1.468 6.076 1.00 51.72 113 ASP A CA 1
ATOM 900 C C . ASP A 1 113 ? 19.821 0.842 5.262 1.00 51.72 113 ASP A C 1
ATOM 902 O O . ASP A 1 113 ? 20.310 -0.242 5.585 1.00 51.72 113 ASP A O 1
ATOM 906 N N . VAL A 1 114 ? 20.286 1.524 4.207 1.00 51.03 114 VAL A N 1
ATOM 907 C CA . VAL A 1 114 ? 21.344 1.046 3.306 1.00 51.03 114 VAL A CA 1
ATOM 908 C C . VAL A 1 114 ? 22.556 1.982 3.367 1.00 51.03 114 VAL A C 1
ATOM 910 O O . VAL A 1 114 ? 22.949 2.604 2.385 1.00 51.03 114 VAL A O 1
ATOM 913 N N . LEU A 1 115 ? 23.198 2.059 4.535 1.00 43.25 115 LEU A N 1
ATOM 914 C CA . LEU A 1 115 ? 24.613 2.429 4.635 1.00 43.25 115 LEU A CA 1
ATOM 915 C C . LEU A 1 115 ? 25.371 1.414 5.496 1.00 43.25 115 LEU A C 1
ATOM 917 O O . LEU A 1 115 ? 24.815 0.786 6.395 1.00 43.25 115 LEU A O 1
ATOM 921 N N . PRO A 1 116 ? 26.638 1.173 5.135 1.00 43.44 116 PRO A N 1
ATOM 922 C CA . PRO A 1 116 ? 27.244 -0.139 5.128 1.00 43.44 116 PRO A CA 1
ATOM 923 C C . PRO A 1 116 ? 27.548 -0.588 6.548 1.00 43.44 116 PRO A C 1
ATOM 925 O O . PRO A 1 116 ? 27.999 0.199 7.386 1.00 43.44 116 PRO A O 1
ATOM 928 N N . THR A 1 117 ? 27.438 -1.892 6.783 1.00 38.44 117 THR A N 1
ATOM 929 C CA . THR A 1 117 ? 28.287 -2.559 7.766 1.00 38.44 117 THR A CA 1
ATOM 930 C C . THR A 1 117 ? 29.734 -2.332 7.344 1.00 38.44 117 THR A C 1
ATOM 932 O O . THR A 1 117 ? 30.361 -3.099 6.622 1.00 38.44 117 THR A O 1
ATOM 935 N N . THR A 1 118 ? 30.253 -1.192 7.785 1.00 40.06 118 THR A N 1
ATOM 936 C CA . THR A 1 118 ? 31.665 -0.923 7.932 1.00 40.06 118 THR A CA 1
ATOM 937 C C . THR A 1 118 ? 32.285 -2.154 8.567 1.00 40.06 118 THR A C 1
ATOM 939 O O . THR A 1 118 ? 31.879 -2.600 9.641 1.00 40.06 118 THR A O 1
ATOM 942 N N . THR A 1 119 ? 33.259 -2.708 7.856 1.00 43.06 119 THR A N 1
ATOM 943 C CA . THR A 1 119 ? 34.312 -3.581 8.349 1.00 43.06 119 THR A CA 1
ATOM 944 C C . THR A 1 119 ? 34.696 -3.167 9.769 1.00 43.06 119 THR A C 1
ATOM 946 O O . THR A 1 119 ? 35.558 -2.309 9.974 1.00 43.06 119 THR A O 1
ATOM 949 N N . LYS A 1 120 ? 34.070 -3.779 10.780 1.00 36.75 120 LYS A N 1
ATOM 950 C CA . LYS A 1 120 ? 34.655 -3.824 12.113 1.00 36.75 120 LYS A CA 1
ATOM 951 C C . LYS A 1 120 ? 35.921 -4.643 11.940 1.00 36.75 120 LYS A C 1
ATOM 953 O O . LYS A 1 120 ? 35.866 -5.862 11.796 1.00 36.75 120 LYS A O 1
ATOM 958 N N . LYS A 1 121 ? 37.056 -3.938 11.898 1.00 40.78 121 LYS A N 1
ATOM 959 C CA . LYS A 1 121 ? 38.378 -4.490 12.185 1.00 40.78 121 LYS A CA 1
ATOM 960 C C . LYS A 1 121 ? 38.210 -5.564 13.254 1.00 40.78 121 LYS A C 1
ATOM 962 O O . LYS A 1 121 ? 37.667 -5.285 14.324 1.00 40.78 121 LYS A O 1
ATOM 967 N N . GLN A 1 122 ? 38.655 -6.774 12.932 1.00 39.69 122 GLN A N 1
ATOM 968 C CA . GLN A 1 122 ? 38.941 -7.803 13.916 1.00 39.69 122 GLN A CA 1
ATOM 969 C C . GLN A 1 122 ? 39.684 -7.137 15.076 1.00 39.69 122 GLN A C 1
ATOM 971 O O . GLN A 1 122 ? 40.806 -6.659 14.905 1.00 39.69 122 GLN A O 1
ATOM 976 N N . ASN A 1 123 ? 39.051 -7.074 16.246 1.00 39.34 123 ASN A N 1
ATOM 977 C CA . ASN A 1 123 ? 39.816 -6.927 17.470 1.00 39.34 123 ASN A CA 1
ATOM 978 C C . ASN A 1 123 ? 40.682 -8.189 17.574 1.00 39.34 123 ASN A C 1
ATOM 980 O O . ASN A 1 123 ? 40.132 -9.294 17.512 1.00 39.34 123 ASN A O 1
ATOM 984 N N . PRO A 1 124 ? 42.013 -8.068 17.689 1.00 45.12 124 PRO A N 1
ATOM 985 C CA . PRO A 1 124 ? 42.846 -9.227 17.926 1.00 45.12 124 PRO A CA 1
ATOM 986 C C . PRO A 1 124 ? 42.484 -9.829 19.287 1.00 45.12 124 PRO A C 1
ATOM 988 O O . PRO A 1 124 ? 42.326 -9.116 20.277 1.00 45.12 124 PRO A O 1
ATOM 991 N N . LEU A 1 125 ? 42.324 -11.151 19.267 1.00 52.34 125 LEU A N 1
ATOM 992 C CA . LEU A 1 125 ? 42.370 -12.115 20.366 1.00 52.34 125 LEU A CA 1
ATOM 993 C C . LEU A 1 125 ? 42.715 -11.511 21.749 1.00 52.34 125 LEU A C 1
ATOM 995 O O . LEU A 1 125 ? 43.828 -11.001 21.920 1.00 52.34 125 LEU A O 1
ATOM 999 N N . PRO A 1 126 ? 41.856 -11.635 22.781 1.00 45.84 126 PRO A N 1
ATOM 1000 C CA . PRO A 1 126 ? 42.314 -11.405 24.141 1.00 45.84 126 PRO A CA 1
ATOM 1001 C C . PRO A 1 126 ? 43.367 -12.469 24.471 1.00 45.84 126 PRO A C 1
ATOM 1003 O O . PRO A 1 126 ? 43.089 -13.666 24.529 1.00 45.84 126 PRO A O 1
ATOM 1006 N N . LYS A 1 127 ? 44.610 -12.014 24.640 1.00 51.03 127 LYS A N 1
ATOM 1007 C CA . LYS A 1 127 ? 45.747 -12.806 25.107 1.00 51.03 127 LYS A CA 1
ATOM 1008 C C . LYS A 1 127 ? 45.365 -13.392 26.468 1.00 51.03 127 LYS A C 1
ATOM 1010 O O . LYS A 1 127 ? 45.303 -12.664 27.458 1.00 51.03 127 LYS A O 1
ATOM 1015 N N . ASN A 1 128 ? 45.063 -14.688 26.498 1.00 48.03 128 ASN A N 1
ATOM 1016 C CA . ASN A 1 128 ? 44.733 -15.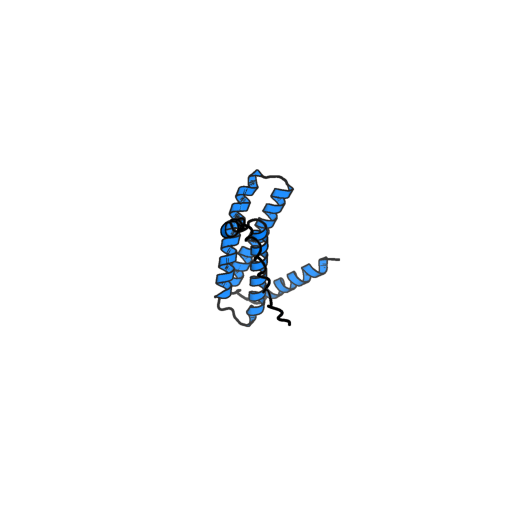407 27.720 1.00 48.03 128 ASN A CA 1
ATOM 1017 C C . ASN A 1 128 ? 45.932 -15.303 28.674 1.00 48.03 128 ASN A C 1
ATOM 1019 O O . ASN A 1 128 ? 47.005 -15.851 28.422 1.00 48.03 128 ASN A O 1
ATOM 1023 N N . ARG A 1 129 ? 45.761 -14.526 29.743 1.00 45.62 129 ARG A N 1
ATOM 1024 C CA . ARG A 1 129 ? 46.729 -14.361 30.823 1.00 45.62 129 ARG A CA 1
ATOM 1025 C C . ARG A 1 129 ? 46.652 -15.617 31.684 1.00 45.62 129 ARG A C 1
ATOM 1027 O O . ARG A 1 129 ? 45.826 -15.699 32.586 1.00 45.62 129 ARG A O 1
ATOM 1034 N N . ILE A 1 130 ? 47.481 -16.612 31.374 1.00 52.69 130 ILE A N 1
ATOM 1035 C CA . ILE A 1 130 ? 47.682 -17.760 32.258 1.00 52.69 130 ILE A CA 1
ATOM 1036 C C . ILE A 1 130 ? 48.333 -17.220 33.532 1.00 52.69 130 ILE A C 1
ATOM 1038 O O . ILE A 1 130 ? 49.467 -16.741 33.523 1.00 52.69 130 ILE A O 1
ATOM 1042 N N . HIS A 1 131 ? 47.569 -17.241 34.621 1.00 43.66 131 HIS A N 1
ATOM 1043 C CA . HIS A 1 131 ? 48.089 -17.097 35.967 1.00 43.66 131 HIS A CA 1
ATOM 1044 C C . HIS A 1 131 ? 49.072 -18.245 36.215 1.00 43.66 131 HIS A C 1
ATOM 1046 O O . HIS A 1 131 ? 48.663 -19.398 36.321 1.00 43.66 131 HIS A O 1
ATOM 1052 N N . HIS A 1 132 ? 50.367 -17.935 36.311 1.00 40.34 132 HIS A N 1
ATOM 1053 C CA . HIS A 1 132 ? 51.318 -18.830 36.959 1.00 40.34 132 HIS A CA 1
ATOM 1054 C C . HIS A 1 132 ? 50.947 -18.888 38.439 1.00 40.34 132 HIS A C 1
ATOM 1056 O O . HIS A 1 132 ? 51.261 -17.987 39.219 1.00 40.34 132 HIS A O 1
ATOM 1062 N N . HIS A 1 133 ? 50.212 -19.936 38.801 1.00 41.38 133 HIS A N 1
ATOM 1063 C CA . HIS A 1 133 ? 50.070 -20.336 40.182 1.00 41.38 133 HIS A CA 1
ATOM 1064 C C . HIS A 1 133 ? 51.424 -20.898 40.621 1.00 41.38 133 HIS A C 1
ATOM 1066 O O . HIS A 1 133 ? 51.961 -21.830 40.029 1.00 41.38 133 HIS A O 1
ATOM 1072 N N . ASN A 1 134 ? 52.005 -20.210 41.595 1.00 40.06 134 ASN A N 1
ATOM 1073 C CA . ASN A 1 134 ? 53.243 -20.538 42.269 1.00 40.06 134 ASN A CA 1
ATOM 1074 C C . ASN A 1 134 ? 53.027 -21.824 43.081 1.00 40.06 134 ASN A C 1
ATOM 1076 O O . ASN A 1 134 ? 52.432 -21.774 44.158 1.00 40.06 134 ASN A O 1
ATOM 1080 N N . GLU A 1 135 ? 53.460 -22.964 42.548 1.00 39.22 135 GLU A N 1
ATOM 1081 C CA . GLU A 1 135 ? 53.518 -24.216 43.297 1.00 39.22 135 GLU A CA 1
ATOM 1082 C C . GLU A 1 135 ? 54.848 -24.251 44.059 1.00 39.22 135 GLU A C 1
ATOM 1084 O O . GLU A 1 135 ? 55.933 -24.366 43.491 1.00 39.22 135 GLU A O 1
ATOM 1089 N N . LYS A 1 136 ? 54.742 -24.042 45.371 1.00 42.50 136 LYS A N 1
ATOM 1090 C CA . LYS A 1 136 ? 55.811 -24.189 46.357 1.00 42.50 136 LYS A CA 1
ATOM 1091 C C . LYS A 1 136 ? 55.957 -25.672 46.706 1.00 42.50 136 LYS A C 1
ATOM 1093 O O . LYS A 1 136 ? 54.991 -26.246 47.196 1.00 42.50 136 LYS A O 1
ATOM 1098 N N . ALA A 1 137 ? 57.160 -26.224 46.569 1.00 41.34 137 ALA A N 1
ATOM 1099 C CA . ALA A 1 137 ? 57.752 -27.237 47.457 1.00 41.34 137 ALA A CA 1
ATOM 1100 C C . ALA A 1 137 ? 59.215 -27.493 47.032 1.00 41.34 137 ALA A C 1
ATOM 1102 O O . ALA A 1 137 ? 59.517 -27.300 45.851 1.00 41.34 137 ALA A O 1
ATOM 1103 N N . PRO A 1 138 ? 60.109 -28.002 47.899 1.00 58.53 138 PRO A N 1
ATOM 1104 C CA . PRO A 1 138 ? 60.029 -28.208 49.350 1.00 58.53 138 PRO A CA 1
ATOM 1105 C C . PRO A 1 138 ? 60.831 -27.179 50.173 1.00 58.53 138 PRO A C 1
ATOM 1107 O O . PRO A 1 138 ? 61.754 -26.536 49.622 1.00 58.53 138 PRO A O 1
#

Sequence (138 aa):
QPAEMYHIILAVLVSLVGTAWSLPKALDEALIHAGTADMDLSAFYKTLRDKDYRKLPEYYTKLEEDRKILKNDVHALQNAEIPESAKALKRLVQILLDQEIFKIQGLMPDQADVLPTTTKKQNPLPKNRIHHHNEKAP

pLDDT: mean 74.18, std 21.2, range [36.75, 95.94]

Radius of gyration: 26.65 Å; chains: 1; bounding box: 88×37×70 Å

Organism: Lygus hesperus (NCBI:txid30085)